Protein AF-A0A3E0X448-F1 (afdb_monomer_lite)

Sequence (80 aa):
MRAEAQEGNPDAQYALGYMYFNGQGVEPDLDEAMEWIRRAAEQGHRPALEALTQLAAIGARKPTTAEDRPQEPEDDATGS

Foldseek 3Di:
DPVVVLQLDLVNLQVVLVCLCVVPVHPNDLVSSLVSLVSSVVNVNPVSVVVNVVSVVVVVVPPPDDDDDPPDPPPPPDDD

Secondary structure (DSSP, 8-state):
--SHHHHT-HHHHHHHHHHHHHTSSS---HHHHHHHHHHHHHTT-HHHHHHHHHHHHHHHS---SS--------------

pLDDT: mean 73.62, std 19.14, range [40.34, 92.38]

InterPro domains:
  IPR006597 Sel1-like repeat [PF08238] (10-45)
  IPR006597 Sel1-like repeat [SM00671] (10-45)
  IPR011990 Tetratricopeptide-like helical domain superfamily [G3DSA:1.25.40.10] (1-72)
  IPR051726 Chitin Synthase Regulator [PTHR46430] (2-66)

Structure (mmCIF, N/CA/C/O backbone):
data_AF-A0A3E0X448-F1
#
_entry.id   AF-A0A3E0X448-F1
#
loop_
_atom_site.group_PDB
_atom_site.id
_atom_site.type_symbol
_atom_site.label_atom_id
_atom_site.label_alt_id
_atom_site.label_comp_id
_atom_site.label_asym_id
_atom_site.label_entity_id
_atom_site.label_seq_id
_atom_site.pdbx_PDB_ins_code
_atom_site.Cartn_x
_atom_site.Cartn_y
_atom_site.Cartn_z
_atom_site.occupancy
_atom_site.B_iso_or_equiv
_atom_site.auth_seq_id
_atom_site.auth_comp_id
_atom_site.auth_asym_id
_atom_site.auth_atom_id
_atom_site.pdbx_PDB_model_num
ATOM 1 N N . MET A 1 1 ? -15.676 -13.740 -12.627 1.00 47.88 1 MET A N 1
ATOM 2 C CA . MET A 1 1 ? -15.002 -13.810 -11.312 1.00 47.88 1 MET A CA 1
ATOM 3 C C . MET A 1 1 ? -13.624 -13.152 -11.380 1.00 47.88 1 MET A C 1
ATOM 5 O O . MET A 1 1 ? -12.623 -13.849 -11.426 1.00 47.88 1 MET A O 1
ATOM 9 N N . ARG A 1 2 ? -13.548 -11.820 -11.474 1.00 48.31 2 ARG A N 1
ATOM 10 C CA . ARG A 1 2 ? -12.265 -11.083 -11.377 1.00 48.31 2 ARG A CA 1
ATOM 11 C C . ARG A 1 2 ? -12.362 -9.837 -10.486 1.00 48.31 2 ARG A C 1
ATOM 13 O O . ARG A 1 2 ? -11.345 -9.415 -9.967 1.00 48.31 2 ARG A O 1
ATOM 20 N N . ALA A 1 3 ? -13.574 -9.313 -10.271 1.00 49.75 3 ALA A N 1
ATOM 21 C CA . ALA A 1 3 ? -13.820 -8.161 -9.403 1.00 49.75 3 ALA A CA 1
A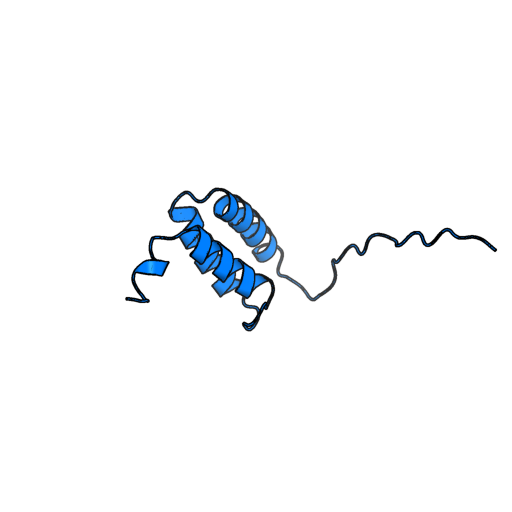TOM 22 C C . ALA A 1 3 ? -13.819 -8.519 -7.902 1.00 49.75 3 ALA A C 1
ATOM 24 O O . ALA A 1 3 ? -13.217 -7.812 -7.111 1.00 49.75 3 ALA A O 1
ATOM 25 N N . GLU A 1 4 ? -14.389 -9.662 -7.508 1.00 45.75 4 GLU A N 1
ATOM 26 C CA . GLU A 1 4 ? -14.512 -10.027 -6.080 1.00 45.75 4 GLU A CA 1
ATOM 27 C C . GLU A 1 4 ? -13.202 -10.536 -5.454 1.00 45.75 4 GLU A C 1
ATOM 29 O O . GLU A 1 4 ? -13.016 -10.468 -4.244 1.00 45.75 4 GLU A O 1
ATOM 34 N N . ALA A 1 5 ? -12.258 -11.027 -6.265 1.00 48.78 5 ALA A N 1
ATOM 35 C CA . ALA A 1 5 ? -11.003 -11.584 -5.754 1.00 48.78 5 ALA A CA 1
ATOM 36 C C . ALA A 1 5 ? -10.031 -10.509 -5.224 1.00 48.78 5 ALA A C 1
ATOM 38 O O . ALA A 1 5 ? -9.112 -10.840 -4.480 1.00 48.78 5 ALA A O 1
ATOM 39 N N . GLN A 1 6 ? -10.221 -9.240 -5.607 1.00 52.72 6 GLN A N 1
ATOM 40 C CA . GLN A 1 6 ? -9.364 -8.131 -5.178 1.00 52.72 6 GLN A CA 1
ATOM 41 C C . GLN A 1 6 ? -9.868 -7.443 -3.906 1.00 52.72 6 GLN A C 1
ATOM 43 O O . GLN A 1 6 ? -9.057 -6.887 -3.174 1.00 52.72 6 GLN A O 1
ATOM 48 N N . GLU A 1 7 ? -11.168 -7.496 -3.598 1.00 61.56 7 GLU A N 1
ATOM 49 C CA . GLU A 1 7 ? -11.716 -6.835 -2.403 1.00 61.56 7 GLU A CA 1
ATOM 50 C C . GLU A 1 7 ? -11.282 -7.508 -1.093 1.00 61.56 7 GLU A C 1
ATOM 52 O O . GLU A 1 7 ? -11.113 -6.814 -0.097 1.00 61.56 7 GLU A O 1
ATOM 57 N N . GLY A 1 8 ? -11.023 -8.821 -1.096 1.00 69.62 8 GLY A N 1
ATOM 58 C CA . GLY A 1 8 ? -10.654 -9.579 0.109 1.00 69.62 8 GLY A CA 1
ATOM 59 C C . GLY A 1 8 ? -9.196 -10.034 0.196 1.00 69.62 8 GLY A C 1
ATOM 60 O O . GLY A 1 8 ? -8.872 -10.828 1.077 1.00 69.62 8 GLY A O 1
ATOM 61 N N . ASN A 1 9 ? -8.329 -9.620 -0.735 1.00 86.88 9 ASN A N 1
ATOM 62 C CA . ASN A 1 9 ? -6.919 -10.010 -0.715 1.00 86.88 9 ASN A CA 1
ATOM 63 C C . ASN A 1 9 ? -6.023 -8.790 -0.441 1.00 86.88 9 ASN A C 1
ATOM 65 O O . ASN A 1 9 ? -5.677 -8.059 -1.377 1.00 86.88 9 ASN A O 1
ATOM 69 N N . PRO A 1 10 ? -5.630 -8.563 0.823 1.00 89.38 10 PRO A N 1
ATOM 70 C CA . PRO A 1 10 ? -4.771 -7.440 1.162 1.00 89.38 10 PRO A CA 1
ATOM 71 C C . PRO A 1 10 ? -3.378 -7.508 0.522 1.00 89.38 10 PRO A C 1
ATOM 73 O O . PRO A 1 10 ? -2.811 -6.455 0.235 1.00 89.38 10 PRO A O 1
ATOM 76 N N . ASP A 1 11 ? -2.831 -8.700 0.255 1.00 89.56 11 ASP A N 1
ATOM 77 C CA . ASP A 1 11 ? -1.544 -8.839 -0.438 1.00 89.56 11 ASP A CA 1
ATOM 78 C C . ASP A 1 11 ? -1.638 -8.287 -1.868 1.00 89.56 11 ASP A C 1
ATOM 80 O O . ASP A 1 11 ? -0.748 -7.575 -2.332 1.00 89.56 11 ASP A O 1
ATOM 84 N N . ALA A 1 12 ? -2.746 -8.570 -2.562 1.00 89.88 12 ALA A N 1
ATOM 85 C CA . ALA A 1 12 ? -2.984 -8.081 -3.919 1.00 89.88 12 ALA A CA 1
ATOM 86 C C . ALA A 1 12 ? -3.172 -6.557 -3.956 1.00 89.88 12 ALA A C 1
ATOM 88 O O . ALA A 1 12 ? -2.630 -5.890 -4.836 1.00 89.88 12 ALA A O 1
ATOM 89 N N . GLN A 1 13 ? -3.905 -6.002 -2.990 1.00 90.75 13 GLN A N 1
ATOM 90 C CA . GLN A 1 13 ? -4.083 -4.555 -2.854 1.00 90.75 13 GLN A CA 1
ATOM 91 C C . GLN A 1 13 ? -2.759 -3.852 -2.525 1.00 90.75 13 GLN A C 1
ATOM 93 O O . GLN A 1 13 ? -2.433 -2.833 -3.130 1.00 90.75 13 GLN A O 1
ATOM 98 N N . TYR A 1 14 ? -1.952 -4.429 -1.631 1.00 92.06 14 TYR A N 1
ATOM 99 C CA . TYR A 1 14 ? -0.612 -3.931 -1.330 1.00 92.06 14 TYR A CA 1
ATOM 100 C C . TYR A 1 14 ? 0.296 -3.952 -2.566 1.00 92.06 14 TYR A C 1
ATOM 102 O O . TYR A 1 14 ? 0.927 -2.944 -2.877 1.00 92.06 14 TYR A O 1
ATOM 110 N N . ALA A 1 15 ? 0.330 -5.068 -3.299 1.00 91.19 15 ALA A N 1
ATOM 111 C CA . ALA A 1 15 ? 1.128 -5.195 -4.514 1.00 91.19 15 ALA A CA 1
ATOM 112 C C . ALA A 1 15 ? 0.710 -4.175 -5.582 1.00 91.19 15 ALA A C 1
ATOM 114 O O . ALA A 1 15 ? 1.571 -3.577 -6.223 1.00 91.19 15 ALA A O 1
ATOM 115 N N . LEU A 1 16 ? -0.594 -3.932 -5.737 1.00 89.44 16 LEU A N 1
ATOM 116 C CA . LEU A 1 16 ? -1.108 -2.943 -6.679 1.00 89.44 16 LEU A CA 1
ATOM 117 C C . LEU A 1 16 ? -0.671 -1.525 -6.299 1.00 89.44 16 LEU A C 1
ATOM 119 O O . LEU A 1 16 ? -0.143 -0.802 -7.141 1.00 89.44 16 LEU A O 1
ATOM 123 N N . GLY A 1 17 ? -0.795 -1.147 -5.025 1.00 90.62 17 GLY A N 1
ATOM 124 C CA . GLY A 1 17 ? -0.305 0.154 -4.576 1.00 90.62 17 GLY A CA 1
ATOM 125 C C . GLY A 1 17 ? 1.216 0.289 -4.689 1.00 90.62 17 GLY A C 1
ATOM 126 O O . GLY A 1 17 ? 1.714 1.350 -5.048 1.00 90.62 17 GLY A O 1
ATOM 127 N N . TYR A 1 18 ? 1.969 -0.796 -4.494 1.00 88.94 18 TYR A N 1
ATOM 128 C CA . TYR A 1 18 ? 3.413 -0.805 -4.730 1.00 88.94 18 TYR A CA 1
ATOM 129 C C . TYR A 1 18 ? 3.768 -0.629 -6.216 1.00 88.94 18 TYR A C 1
ATOM 131 O O . TYR A 1 18 ? 4.734 0.065 -6.539 1.00 88.94 18 TYR A O 1
ATOM 139 N N . MET A 1 19 ? 2.982 -1.204 -7.132 1.00 88.38 19 MET A N 1
ATOM 140 C CA . MET A 1 19 ? 3.154 -0.995 -8.573 1.00 88.38 19 MET A CA 1
ATOM 141 C C . MET A 1 19 ? 2.914 0.464 -8.962 1.00 88.38 19 MET A C 1
ATOM 143 O O . MET A 1 19 ? 3.742 1.024 -9.678 1.00 88.38 19 MET A O 1
ATOM 147 N N . TYR A 1 20 ? 1.852 1.090 -8.443 1.00 89.00 20 TYR A N 1
ATOM 148 C CA . TYR A 1 20 ? 1.598 2.523 -8.631 1.00 89.00 20 TYR A CA 1
ATOM 149 C C . TYR A 1 20 ? 2.683 3.398 -7.996 1.00 89.00 20 TYR A C 1
ATOM 151 O O . TYR A 1 20 ? 3.079 4.397 -8.583 1.00 89.00 20 TYR A O 1
ATOM 159 N N . PHE A 1 21 ? 3.239 3.007 -6.848 1.00 85.56 21 PHE A N 1
ATOM 160 C CA . PHE A 1 21 ? 4.328 3.754 -6.217 1.00 85.56 21 PHE A CA 1
ATOM 161 C C . PHE A 1 21 ? 5.625 3.729 -7.042 1.00 85.56 21 PHE A C 1
ATOM 163 O O . PHE A 1 21 ? 6.304 4.744 -7.165 1.00 85.56 21 PHE A O 1
ATOM 170 N N . ASN A 1 22 ? 5.972 2.575 -7.623 1.00 83.06 22 ASN A N 1
ATOM 171 C CA . ASN A 1 22 ? 7.215 2.397 -8.382 1.00 83.06 22 ASN A CA 1
ATOM 172 C C . ASN A 1 22 ? 7.064 2.644 -9.893 1.00 83.06 22 ASN A C 1
ATOM 174 O O . ASN A 1 22 ? 8.060 2.601 -10.615 1.00 83.06 22 ASN A O 1
ATOM 178 N N . GLY A 1 23 ? 5.841 2.836 -10.393 1.00 84.88 23 GLY A N 1
ATOM 179 C CA . GLY A 1 23 ? 5.562 2.893 -11.831 1.00 84.88 23 GLY A CA 1
ATOM 180 C C . GLY A 1 23 ? 5.865 1.574 -12.557 1.00 84.88 23 GLY A C 1
ATOM 181 O O . GLY A 1 23 ? 6.305 1.567 -13.708 1.00 84.88 23 GLY A O 1
ATOM 182 N N . GLN A 1 24 ? 5.699 0.429 -11.884 1.00 75.81 24 GLN A N 1
ATOM 183 C CA . GLN A 1 24 ? 5.995 -0.882 -12.468 1.00 75.81 24 GLN A CA 1
ATOM 184 C C . GLN A 1 24 ? 4.819 -1.383 -13.307 1.00 75.81 24 GLN A C 1
ATOM 186 O O . GLN A 1 24 ? 3.892 -2.008 -12.801 1.00 75.81 24 GLN A O 1
ATOM 191 N N . GLY A 1 25 ? 4.876 -1.121 -14.614 1.00 76.38 25 GLY A N 1
ATOM 192 C CA . GLY A 1 25 ? 3.853 -1.559 -15.572 1.00 76.38 25 GLY A CA 1
ATOM 193 C C . GLY A 1 25 ? 2.576 -0.710 -15.574 1.00 76.38 25 GLY A C 1
ATOM 194 O O . GLY A 1 25 ? 1.690 -0.961 -16.388 1.00 76.38 25 GLY A O 1
ATOM 195 N N . VAL A 1 26 ? 2.508 0.304 -14.710 1.00 80.44 26 VAL A N 1
ATOM 196 C CA . VAL A 1 26 ? 1.482 1.352 -14.659 1.00 80.44 26 VAL A CA 1
ATOM 197 C C . VAL A 1 26 ? 2.165 2.709 -14.521 1.00 80.44 26 VAL A C 1
ATOM 199 O O . VAL A 1 26 ? 3.327 2.780 -14.120 1.00 80.44 26 VAL A O 1
ATOM 202 N N . GLU A 1 27 ? 1.464 3.783 -14.871 1.00 85.25 27 GLU A N 1
ATOM 203 C CA . GLU A 1 27 ? 1.971 5.135 -14.646 1.00 85.25 27 GLU A CA 1
ATOM 204 C C . GLU A 1 27 ? 2.066 5.394 -13.133 1.00 85.25 27 GLU A C 1
ATOM 206 O O . GLU A 1 27 ? 1.143 5.018 -12.402 1.00 85.25 27 GLU A O 1
ATOM 211 N N . PRO A 1 28 ? 3.190 5.939 -12.638 1.00 83.75 28 PRO A N 1
ATOM 212 C CA . PRO A 1 28 ? 3.368 6.138 -11.213 1.00 83.75 28 PRO A CA 1
ATOM 213 C C . PRO A 1 28 ? 2.375 7.172 -10.684 1.00 83.75 28 PRO A C 1
ATOM 215 O O . PRO A 1 28 ? 2.355 8.312 -11.146 1.00 83.75 28 PRO A O 1
ATOM 218 N N . ASP A 1 29 ? 1.591 6.774 -9.687 1.00 88.50 29 ASP A N 1
ATOM 219 C CA . ASP A 1 29 ? 0.582 7.615 -9.051 1.00 88.50 29 ASP A CA 1
ATOM 220 C C . ASP A 1 29 ? 0.611 7.388 -7.538 1.00 88.50 29 ASP A C 1
ATOM 222 O O . ASP A 1 29 ? 0.314 6.303 -7.033 1.00 88.50 29 ASP A O 1
ATOM 226 N N . LEU A 1 30 ? 1.029 8.421 -6.805 1.00 85.00 30 LEU A N 1
ATOM 227 C CA . LEU A 1 30 ? 1.167 8.355 -5.355 1.00 85.00 30 LEU A CA 1
ATOM 228 C C . LEU A 1 30 ? -0.195 8.332 -4.652 1.00 85.00 30 LEU A C 1
ATOM 230 O O . LEU A 1 30 ? -0.328 7.676 -3.617 1.00 85.00 30 LEU A O 1
ATOM 234 N N . ASP A 1 31 ? -1.184 9.041 -5.197 1.00 88.38 31 ASP A N 1
ATOM 235 C CA . ASP A 1 31 ? -2.527 9.109 -4.627 1.00 88.38 31 ASP A CA 1
ATOM 236 C C . ASP A 1 31 ? -3.213 7.746 -4.778 1.00 88.38 31 ASP A C 1
ATOM 238 O O . ASP A 1 31 ? -3.699 7.178 -3.794 1.00 88.38 31 ASP A O 1
ATOM 242 N N . GLU A 1 32 ? -3.124 7.157 -5.972 1.00 88.94 32 GLU A N 1
ATOM 243 C CA . GLU A 1 32 ? -3.642 5.817 -6.252 1.00 88.94 32 GLU A CA 1
ATOM 244 C C . GLU A 1 32 ? -2.907 4.755 -5.406 1.00 88.94 32 GLU A C 1
ATOM 246 O O . GLU A 1 32 ? -3.533 3.891 -4.782 1.00 88.94 32 GLU A O 1
ATOM 251 N N . ALA A 1 33 ? -1.574 4.844 -5.297 1.00 90.75 33 ALA A N 1
ATOM 252 C CA . ALA A 1 33 ? -0.769 3.950 -4.463 1.00 90.75 33 ALA A CA 1
ATOM 253 C C . ALA A 1 33 ? -1.197 3.970 -2.990 1.00 90.75 33 ALA A C 1
ATOM 255 O O . ALA A 1 33 ? -1.352 2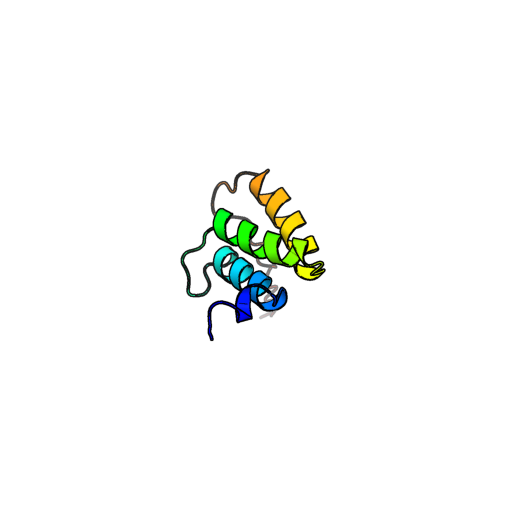.910 -2.368 1.00 90.75 33 ALA A O 1
ATOM 256 N N . MET A 1 34 ? -1.400 5.168 -2.432 1.00 91.25 34 MET A N 1
ATOM 257 C CA . MET A 1 34 ? -1.874 5.342 -1.061 1.00 91.25 34 MET A CA 1
ATOM 258 C C . MET A 1 34 ? -3.258 4.738 -0.866 1.00 91.25 34 MET A C 1
ATOM 260 O O . MET A 1 34 ? -3.487 4.098 0.159 1.00 91.25 34 MET A O 1
ATOM 264 N N . GLU A 1 35 ? -4.169 4.903 -1.822 1.00 91.69 35 GLU A N 1
ATOM 265 C CA . GLU A 1 35 ? -5.520 4.366 -1.706 1.00 91.69 35 GLU A CA 1
ATOM 266 C C . GLU A 1 35 ? -5.528 2.830 -1.679 1.00 91.69 35 GLU A C 1
ATOM 268 O O . GLU A 1 35 ? -6.152 2.227 -0.799 1.00 91.69 35 GLU A O 1
ATOM 273 N N . TRP A 1 36 ? -4.764 2.180 -2.559 1.00 92.25 36 TRP A N 1
ATOM 274 C CA . TRP A 1 36 ? -4.644 0.719 -2.574 1.00 92.25 36 TRP A CA 1
ATOM 275 C C . TRP A 1 36 ? -3.975 0.160 -1.314 1.00 92.25 36 TRP A C 1
ATOM 277 O O . TRP A 1 36 ? -4.472 -0.796 -0.713 1.00 92.25 36 TRP A O 1
ATOM 287 N N . ILE A 1 37 ? -2.885 0.783 -0.861 1.00 91.62 37 ILE A N 1
ATOM 288 C CA . ILE A 1 37 ? -2.184 0.373 0.364 1.00 91.62 37 ILE A CA 1
ATOM 289 C C . ILE A 1 37 ? -3.052 0.622 1.601 1.00 91.62 37 ILE A C 1
ATOM 291 O O . ILE A 1 37 ? -3.068 -0.199 2.519 1.00 91.62 37 ILE A O 1
ATOM 295 N N . ARG A 1 38 ? -3.838 1.701 1.619 1.00 91.88 38 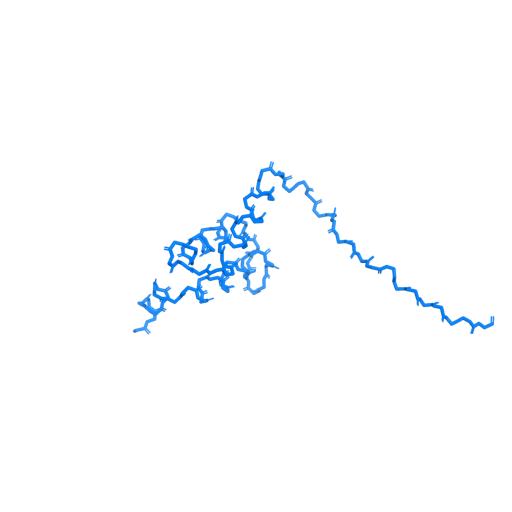ARG A N 1
ATOM 296 C CA . ARG A 1 38 ? -4.789 1.978 2.695 1.00 91.88 38 ARG A CA 1
ATOM 297 C C . ARG A 1 38 ? -5.858 0.895 2.802 1.00 91.88 38 ARG A C 1
ATOM 299 O O . ARG A 1 38 ? -6.109 0.429 3.908 1.00 91.88 38 ARG A O 1
ATOM 306 N N . ARG A 1 39 ? -6.438 0.445 1.687 1.00 90.75 39 ARG A N 1
ATOM 307 C CA . ARG A 1 39 ? -7.428 -0.651 1.685 1.00 90.75 39 ARG A CA 1
ATOM 308 C C . ARG A 1 39 ? -6.844 -1.953 2.250 1.00 90.75 39 ARG A C 1
ATOM 310 O O . ARG A 1 39 ? -7.501 -2.634 3.037 1.00 90.75 39 ARG A O 1
ATOM 317 N N . ALA A 1 40 ? -5.586 -2.264 1.928 1.00 92.06 40 ALA A N 1
ATOM 318 C CA . ALA A 1 40 ? -4.893 -3.421 2.497 1.00 92.06 40 ALA A CA 1
ATOM 319 C C . ALA A 1 40 ? -4.659 -3.254 4.010 1.00 92.06 40 ALA A C 1
ATOM 321 O O . ALA A 1 40 ? -4.859 -4.185 4.793 1.00 92.06 40 ALA A O 1
ATOM 322 N N . ALA A 1 41 ? -4.267 -2.053 4.436 1.00 92.38 41 ALA A N 1
ATOM 323 C CA . ALA A 1 41 ? -4.058 -1.716 5.839 1.00 92.38 41 ALA A CA 1
ATOM 324 C C . ALA A 1 41 ? -5.359 -1.787 6.663 1.00 92.38 41 ALA A C 1
ATOM 326 O O . ALA A 1 41 ? -5.341 -2.298 7.783 1.00 92.38 41 ALA A O 1
ATOM 327 N N . GLU A 1 42 ? -6.489 -1.347 6.101 1.00 90.50 42 GLU A N 1
ATOM 328 C CA . GLU A 1 42 ? -7.826 -1.439 6.713 1.00 90.50 42 GLU A CA 1
ATOM 329 C C . GLU A 1 42 ? -8.261 -2.897 6.950 1.00 90.50 42 GLU A C 1
ATOM 331 O O . GLU A 1 42 ? -8.988 -3.179 7.901 1.00 90.50 42 GLU A O 1
ATOM 336 N N . GLN A 1 43 ? -7.738 -3.843 6.163 1.00 88.06 43 GLN A N 1
ATOM 337 C CA . GLN A 1 43 ? -7.921 -5.287 6.363 1.00 88.06 43 GLN A CA 1
ATOM 338 C C . GLN A 1 43 ? -6.926 -5.912 7.361 1.00 88.06 43 GLN A C 1
ATOM 340 O O . GLN A 1 43 ? -6.915 -7.128 7.550 1.00 88.06 43 GLN A O 1
ATOM 345 N N . GLY A 1 44 ? -6.083 -5.110 8.019 1.00 89.44 44 GLY A N 1
ATOM 346 C CA . GLY A 1 44 ? -5.109 -5.583 9.009 1.00 89.44 44 GLY A CA 1
ATOM 347 C C . GLY A 1 44 ? -3.801 -6.110 8.413 1.00 89.44 44 GLY A C 1
ATOM 348 O O . GLY A 1 44 ? -3.045 -6.808 9.094 1.00 89.44 44 GLY A O 1
ATOM 349 N N . HIS A 1 45 ? -3.499 -5.786 7.154 1.00 92.00 45 HIS A N 1
ATOM 350 C CA . HIS A 1 45 ? -2.256 -6.202 6.513 1.00 92.00 45 HIS A CA 1
ATOM 351 C C . HIS A 1 45 ? -1.059 -5.414 7.043 1.00 92.00 45 HIS A C 1
ATOM 353 O O . HIS A 1 45 ? -0.863 -4.240 6.728 1.00 92.00 45 HIS A O 1
ATOM 359 N N . ARG A 1 46 ? -0.226 -6.085 7.841 1.00 92.12 46 ARG A N 1
ATOM 360 C CA . ARG A 1 46 ? 0.965 -5.503 8.479 1.00 92.12 46 ARG A CA 1
ATOM 361 C C . ARG A 1 46 ? 1.906 -4.776 7.504 1.00 92.12 46 ARG A C 1
ATOM 363 O O . ARG A 1 46 ? 2.188 -3.609 7.763 1.00 92.12 46 ARG A O 1
ATOM 370 N N . PRO A 1 47 ? 2.343 -5.383 6.382 1.00 89.94 47 PRO A N 1
ATOM 371 C CA 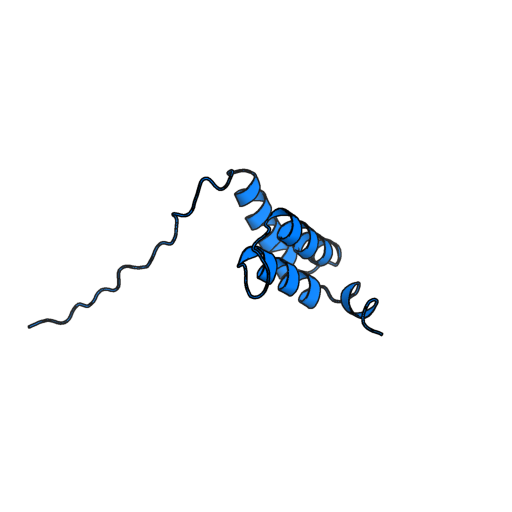. PRO A 1 47 ? 3.214 -4.687 5.432 1.00 89.94 47 PRO A CA 1
ATOM 372 C C . PRO A 1 47 ? 2.569 -3.434 4.824 1.00 89.94 47 PRO A C 1
ATOM 374 O O . PRO A 1 47 ? 3.251 -2.449 4.555 1.00 89.94 47 PRO A O 1
ATOM 377 N N . ALA A 1 48 ? 1.244 -3.440 4.646 1.00 91.06 48 ALA A N 1
ATOM 378 C CA . ALA A 1 48 ? 0.532 -2.274 4.136 1.00 91.06 48 ALA A CA 1
ATOM 379 C C . ALA A 1 48 ? 0.409 -1.166 5.187 1.00 91.06 48 ALA A C 1
ATOM 381 O O . ALA A 1 48 ? 0.540 -0.002 4.841 1.00 91.06 48 ALA A O 1
ATOM 382 N N . LEU A 1 49 ? 0.216 -1.502 6.465 1.00 91.06 49 LEU A N 1
ATOM 383 C CA . LEU A 1 49 ? 0.219 -0.527 7.565 1.00 91.06 49 LEU A CA 1
ATOM 384 C C . LEU A 1 49 ? 1.569 0.199 7.679 1.00 91.06 49 LEU A C 1
ATOM 386 O O . LEU A 1 49 ? 1.614 1.423 7.838 1.00 91.06 49 LEU A O 1
ATOM 390 N N . GLU A 1 50 ? 2.670 -0.546 7.563 1.00 90.38 50 GLU A N 1
ATOM 391 C CA . GLU A 1 50 ? 4.024 0.016 7.552 1.00 90.38 50 GLU A CA 1
ATOM 392 C C . GLU A 1 50 ? 4.236 0.918 6.328 1.00 90.38 50 GLU A C 1
ATOM 394 O O . GLU A 1 50 ? 4.654 2.070 6.471 1.00 90.38 50 GLU A O 1
ATOM 399 N N . ALA A 1 51 ? 3.874 0.439 5.135 1.00 87.69 51 ALA A N 1
ATOM 400 C CA . ALA A 1 51 ? 4.002 1.208 3.901 1.00 87.69 51 ALA A CA 1
ATOM 401 C C . ALA A 1 51 ? 3.112 2.460 3.882 1.00 87.69 51 ALA A C 1
ATOM 403 O O . ALA A 1 51 ? 3.568 3.516 3.457 1.00 87.69 51 ALA A O 1
ATOM 404 N N . LEU A 1 52 ? 1.880 2.384 4.394 1.00 88.81 52 LEU A N 1
ATOM 405 C CA . LEU A 1 52 ? 0.971 3.528 4.510 1.00 88.81 52 LEU A CA 1
ATOM 406 C C . LEU A 1 52 ? 1.576 4.618 5.395 1.00 88.81 52 LEU A C 1
ATOM 408 O O . LEU A 1 52 ? 1.489 5.799 5.074 1.00 88.81 52 LEU A O 1
ATOM 412 N N . THR A 1 53 ? 2.221 4.217 6.492 1.00 88.94 53 THR A N 1
ATOM 413 C CA . THR A 1 53 ? 2.903 5.144 7.402 1.00 88.94 53 THR A CA 1
ATOM 414 C C . THR A 1 53 ? 4.054 5.861 6.696 1.00 88.94 53 THR A C 1
ATOM 416 O O . THR A 1 53 ? 4.190 7.080 6.809 1.00 88.94 53 THR A O 1
ATOM 419 N N . GLN A 1 54 ? 4.860 5.125 5.926 1.00 84.12 54 GLN A N 1
ATOM 420 C CA . GLN A 1 54 ? 5.956 5.700 5.142 1.00 84.12 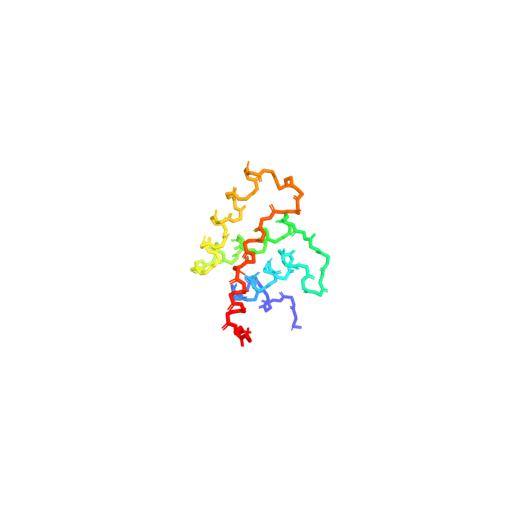54 GLN A CA 1
ATOM 421 C C . GLN A 1 54 ? 5.440 6.623 4.029 1.00 84.12 54 GLN A C 1
ATOM 423 O O . GLN A 1 54 ? 5.930 7.741 3.884 1.00 84.12 54 GLN A O 1
ATOM 428 N N . LEU A 1 55 ? 4.410 6.203 3.291 1.00 82.38 55 LEU A N 1
ATOM 429 C CA . LEU A 1 55 ? 3.781 6.986 2.226 1.00 82.38 55 LEU A CA 1
ATOM 430 C C . LEU A 1 55 ? 3.152 8.275 2.745 1.00 82.38 55 LEU A C 1
ATOM 432 O O . LEU A 1 55 ? 3.363 9.331 2.156 1.00 82.38 55 LEU A O 1
ATOM 436 N N . ALA A 1 56 ? 2.455 8.226 3.880 1.00 82.00 56 ALA A N 1
ATOM 437 C CA . ALA A 1 56 ? 1.897 9.414 4.519 1.00 82.00 56 ALA A CA 1
ATOM 438 C C . ALA A 1 56 ? 2.995 10.416 4.924 1.00 82.00 56 ALA A C 1
ATOM 440 O O . ALA A 1 56 ? 2.822 11.628 4.776 1.00 82.00 56 ALA A O 1
ATOM 441 N N . ALA A 1 57 ? 4.153 9.926 5.382 1.00 80.75 57 ALA A N 1
ATOM 442 C CA . ALA A 1 57 ? 5.307 10.769 5.689 1.00 80.75 57 ALA A CA 1
ATOM 443 C C . ALA A 1 57 ? 5.950 11.383 4.429 1.00 80.75 57 ALA A C 1
ATOM 445 O O . ALA A 1 57 ? 6.453 12.508 4.484 1.00 80.75 57 ALA A O 1
ATOM 446 N N . ILE A 1 58 ? 5.914 10.678 3.293 1.00 71.75 58 ILE A N 1
ATOM 447 C CA . ILE A 1 58 ? 6.370 11.188 1.992 1.00 71.75 58 ILE A CA 1
ATOM 448 C C . ILE A 1 58 ? 5.371 12.211 1.434 1.00 71.75 58 ILE A C 1
ATOM 450 O O . ILE A 1 58 ? 5.789 13.278 1.019 1.00 71.75 58 ILE A O 1
ATOM 454 N N . GLY A 1 59 ? 4.059 11.978 1.496 1.00 62.91 59 GLY A N 1
ATOM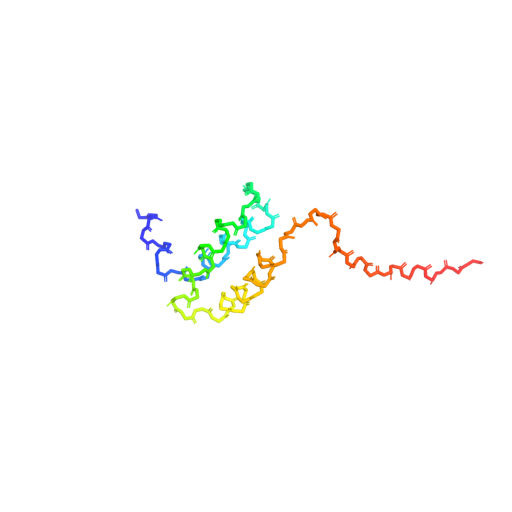 455 C CA . GLY A 1 59 ? 3.050 12.949 1.042 1.00 62.91 59 GLY A CA 1
ATOM 456 C C . GLY A 1 59 ? 3.079 14.273 1.823 1.00 62.91 59 GLY A C 1
ATOM 457 O O . GLY A 1 59 ? 2.877 15.345 1.250 1.00 62.91 59 GLY A O 1
ATOM 458 N N . ALA A 1 60 ? 3.409 14.226 3.122 1.00 56.72 60 ALA A N 1
ATOM 459 C CA . ALA A 1 60 ? 3.618 15.418 3.951 1.00 56.72 60 ALA A CA 1
ATOM 460 C C . ALA A 1 60 ? 4.912 16.177 3.596 1.00 56.72 60 ALA A C 1
ATOM 462 O O . ALA A 1 60 ? 4.970 17.405 3.700 1.00 56.72 60 ALA A O 1
ATOM 463 N N . ARG A 1 61 ? 5.940 15.462 3.128 1.00 53.97 61 ARG A N 1
ATOM 464 C CA . ARG A 1 61 ? 7.132 16.040 2.503 1.00 53.97 61 ARG A CA 1
ATOM 465 C C . ARG A 1 61 ? 6.919 16.061 0.999 1.00 53.97 61 ARG A C 1
ATOM 467 O O . ARG A 1 61 ? 7.513 15.231 0.325 1.00 53.97 61 ARG A O 1
ATOM 474 N N . LYS A 1 62 ? 6.066 16.978 0.504 1.00 42.03 62 LYS A N 1
ATOM 475 C CA . LYS A 1 62 ? 5.798 17.189 -0.937 1.00 42.03 62 LYS A CA 1
ATOM 476 C C . LYS A 1 62 ? 6.996 16.696 -1.752 1.00 42.03 62 LYS A C 1
ATOM 478 O O . LYS A 1 62 ? 8.069 17.272 -1.544 1.00 42.03 62 LYS A O 1
ATOM 483 N N . PRO A 1 63 ? 6.865 15.641 -2.575 1.00 45.06 63 PRO A N 1
ATOM 484 C CA . PRO A 1 63 ? 7.992 15.115 -3.320 1.00 45.06 63 PRO A CA 1
ATOM 485 C C . PRO A 1 63 ? 8.357 16.166 -4.362 1.00 45.06 63 PRO A C 1
ATOM 487 O O . PRO A 1 63 ? 7.878 16.166 -5.492 1.00 45.06 63 PRO A O 1
ATOM 490 N N . THR A 1 64 ? 9.167 17.133 -3.950 1.00 42.00 64 THR A N 1
ATOM 491 C CA . THR A 1 64 ? 9.936 17.954 -4.857 1.00 42.00 64 THR A CA 1
ATOM 492 C C . THR A 1 64 ? 10.938 16.986 -5.438 1.00 42.00 64 THR A C 1
ATOM 494 O O . THR A 1 64 ? 11.931 16.677 -4.799 1.00 42.00 64 THR A O 1
ATOM 497 N N . THR A 1 65 ? 10.577 16.467 -6.606 1.00 44.78 65 THR A N 1
ATOM 498 C CA . THR A 1 65 ? 11.498 16.142 -7.684 1.00 44.78 65 THR A CA 1
ATOM 499 C C . THR A 1 65 ? 12.630 15.202 -7.290 1.00 44.78 65 THR A C 1
ATOM 501 O O . THR A 1 65 ? 13.611 15.618 -6.696 1.00 44.78 65 THR A O 1
ATOM 504 N N . ALA A 1 66 ? 12.498 13.945 -7.717 1.00 51.03 66 ALA A N 1
ATOM 505 C CA . ALA A 1 66 ? 13.596 13.160 -8.273 1.00 51.03 66 ALA A CA 1
ATOM 506 C C . ALA A 1 66 ? 15.006 13.517 -7.763 1.00 51.03 66 ALA A C 1
ATOM 508 O O . ALA A 1 66 ? 15.742 14.131 -8.511 1.00 51.03 66 ALA A O 1
ATOM 509 N N . GLU A 1 67 ? 15.367 13.149 -6.532 1.00 48.22 67 GLU A N 1
ATOM 510 C CA . GLU A 1 67 ? 16.756 13.075 -6.041 1.00 48.22 67 GLU A CA 1
ATOM 511 C C . GLU A 1 67 ? 16.730 12.707 -4.550 1.00 48.22 67 GLU A C 1
ATOM 513 O O . GLU A 1 67 ? 16.794 13.569 -3.686 1.00 48.22 67 GLU A O 1
ATOM 518 N N . ASP A 1 68 ? 16.586 11.422 -4.225 1.00 44.69 68 ASP A N 1
ATOM 519 C CA . ASP A 1 68 ? 17.254 10.865 -3.037 1.00 44.69 68 ASP A CA 1
ATOM 520 C C . ASP A 1 68 ? 17.343 9.345 -3.177 1.00 44.69 68 ASP A C 1
ATOM 522 O O . ASP A 1 68 ? 16.722 8.557 -2.466 1.00 44.69 68 ASP A O 1
ATOM 526 N N . ARG A 1 69 ? 18.081 8.919 -4.201 1.00 42.22 69 ARG A N 1
ATOM 527 C CA . ARG A 1 69 ? 18.655 7.582 -4.214 1.00 42.22 69 ARG A CA 1
ATOM 528 C C . ARG A 1 69 ? 20.034 7.735 -3.571 1.00 42.22 69 ARG A C 1
ATOM 530 O O . ARG A 1 69 ? 20.919 8.248 -4.256 1.00 42.22 69 ARG A O 1
ATOM 537 N N . PRO A 1 70 ? 20.277 7.294 -2.325 1.00 40.34 70 PRO A N 1
ATOM 538 C CA . PRO A 1 70 ? 21.634 6.952 -1.948 1.00 40.34 70 PRO A CA 1
ATOM 539 C C . PRO A 1 70 ? 21.999 5.722 -2.788 1.00 40.34 70 PRO A C 1
ATOM 541 O O . PRO A 1 70 ? 21.654 4.592 -2.452 1.00 40.34 70 PRO A O 1
ATOM 544 N N . GLN A 1 71 ? 22.608 5.942 -3.958 1.00 40.38 71 GLN A N 1
ATOM 545 C CA . GLN A 1 71 ? 23.445 4.902 -4.547 1.00 40.38 71 GLN A CA 1
ATOM 546 C C . GLN A 1 71 ? 24.608 4.806 -3.582 1.00 40.38 71 GLN A C 1
ATOM 548 O O . GLN A 1 71 ? 25.357 5.769 -3.416 1.00 40.38 71 GLN A O 1
ATOM 553 N N . GLU A 1 72 ? 24.661 3.694 -2.859 1.00 43.62 72 GLU A N 1
ATOM 554 C CA . GLU A 1 72 ? 25.831 3.338 -2.077 1.00 43.62 72 GLU A CA 1
ATOM 555 C C . GLU A 1 72 ? 27.079 3.548 -2.945 1.00 43.62 72 GLU A C 1
ATOM 557 O O . GLU A 1 72 ? 27.024 3.248 -4.143 1.00 43.62 72 GLU A O 1
ATOM 562 N N . PRO A 1 73 ? 28.174 4.104 -2.400 1.00 44.22 73 PRO A N 1
ATOM 563 C CA . PRO A 1 73 ? 29.412 4.177 -3.147 1.00 44.22 73 PRO A CA 1
ATOM 564 C C . PRO A 1 73 ? 29.814 2.746 -3.495 1.00 44.22 73 PRO A C 1
ATOM 566 O O . PRO A 1 73 ? 30.142 1.939 -2.628 1.00 44.22 73 PRO A O 1
ATOM 569 N N . GLU A 1 74 ? 29.744 2.423 -4.778 1.00 50.22 74 GLU A N 1
ATOM 570 C CA . GLU A 1 74 ? 30.452 1.300 -5.362 1.00 50.22 74 GLU A CA 1
ATOM 571 C C . GLU A 1 74 ? 31.953 1.570 -5.182 1.00 50.22 74 GLU A C 1
ATOM 573 O O . GLU A 1 74 ? 32.609 2.208 -6.002 1.00 50.22 74 GLU A O 1
ATOM 578 N N . ASP A 1 75 ? 32.469 1.158 -4.019 1.00 48.31 75 ASP A N 1
ATOM 579 C CA . ASP A 1 75 ? 33.891 1.034 -3.714 1.00 48.31 75 ASP A CA 1
ATOM 580 C C . ASP A 1 75 ? 34.496 -0.005 -4.672 1.00 48.31 75 ASP A C 1
ATOM 582 O O . ASP A 1 75 ? 34.721 -1.165 -4.318 1.00 48.31 75 ASP A O 1
ATOM 586 N N . ASP A 1 76 ? 34.781 0.407 -5.909 1.00 45.72 76 ASP A N 1
ATOM 587 C CA . ASP A 1 76 ? 35.686 -0.320 -6.798 1.00 45.72 76 ASP A CA 1
ATOM 588 C C . ASP A 1 76 ? 37.129 -0.022 -6.365 1.00 45.72 76 ASP A C 1
ATOM 590 O O . ASP A 1 76 ? 37.908 0.706 -6.984 1.00 45.72 76 ASP A O 1
ATOM 594 N N . ALA A 1 77 ? 37.469 -0.564 -5.198 1.00 54.16 77 ALA A N 1
ATOM 595 C CA . ALA A 1 77 ? 38.833 -0.723 -4.747 1.00 54.16 77 ALA A CA 1
ATOM 596 C C . ALA A 1 77 ? 39.424 -1.969 -5.417 1.00 54.16 77 ALA A C 1
ATOM 598 O O . ALA A 1 77 ? 39.448 -3.053 -4.841 1.00 54.16 77 ALA A O 1
ATOM 599 N N . THR A 1 78 ? 39.936 -1.823 -6.636 1.00 57.59 78 THR A N 1
ATOM 600 C CA . THR A 1 78 ? 41.044 -2.635 -7.166 1.00 57.59 78 THR A CA 1
ATOM 601 C C . THR A 1 78 ? 41.784 -1.752 -8.177 1.00 57.59 78 THR A C 1
ATOM 603 O O . THR A 1 78 ? 41.388 -1.609 -9.322 1.00 57.59 78 THR A O 1
ATOM 606 N N . GLY A 1 79 ? 42.792 -0.983 -7.775 1.00 62.72 79 GLY A N 1
ATOM 607 C CA . GLY A 1 79 ? 44.077 -1.541 -7.372 1.00 62.72 79 GLY A CA 1
ATOM 608 C C . GLY A 1 79 ? 44.860 -1.948 -8.623 1.00 62.72 79 GLY A C 1
ATOM 609 O O . GLY A 1 79 ? 44.737 -3.075 -9.093 1.00 62.72 79 GLY A O 1
ATOM 610 N N . SER A 1 80 ? 45.652 -1.030 -9.174 1.00 56.69 80 SER A N 1
ATOM 611 C CA . SER A 1 80 ? 46.741 -1.327 -10.116 1.00 56.69 80 SER A CA 1
ATOM 612 C C . SER A 1 80 ? 47.955 -0.492 -9.753 1.00 56.69 80 SER A C 1
ATOM 614 O O . SER A 1 80 ? 47.755 0.697 -9.416 1.00 56.69 80 SER A O 1
#

Organism: NCBI:txid351052

Radius of gyration: 16.69 Å; chains: 1; bounding box: 62×32×25 Å